Protein AF-A0A8T7H9W5-F1 (afdb_monomer)

pLDDT: mean 71.34, std 17.66, range [28.06, 95.0]

Radius of gyration: 30.59 Å; Cα contacts (8 Å, |Δi|>4): 170; chains: 1; bounding box: 84×62×78 Å

Mean predicted aligned error: 17.1 Å

Nearest PDB structures (foldseek):
  8ttq-assembly1_A  TM=5.886E-01  e=6.289E-01  Homo sapiens
  8eok-assembly1_G  TM=5.390E-01  e=3.303E+00  Homo sapiens
  7xyc-assembly1_A  TM=3.546E-01  e=5.297E-01  Klebsiella phage Kp7
  8ic1-assembly1_A  TM=2.393E-01  e=1.114E+00  Microbacterium arabinogalactanolyticum
  8hhv-assembly1_A  TM=2.460E-01  e=1.864E+00  Microbacterium arabinogalactanolyticum

Structure (mmCIF, N/CA/C/O backbone):
data_AF-A0A8T7H9W5-F1
#
_entry.id   AF-A0A8T7H9W5-F1
#
loop_
_atom_site.group_PDB
_atom_site.id
_atom_site.type_symbol
_atom_site.label_atom_id
_atom_site.label_alt_id
_atom_site.label_comp_id
_atom_site.label_asym_id
_atom_site.label_entity_id
_atom_site.label_seq_id
_atom_site.pdbx_PDB_ins_code
_atom_site.Cartn_x
_atom_site.Cartn_y
_atom_site.Cartn_z
_atom_site.occupancy
_atom_site.B_iso_or_equiv
_atom_site.auth_seq_id
_atom_site.auth_comp_id
_atom_site.auth_asym_id
_atom_site.auth_atom_id
_atom_site.pdbx_PDB_model_num
ATOM 1 N N . MET A 1 1 ? 50.422 -46.315 -59.291 1.00 39.94 1 MET A N 1
ATOM 2 C CA . MET A 1 1 ? 51.444 -45.526 -58.571 1.00 39.94 1 MET A CA 1
ATOM 3 C C . MET A 1 1 ? 50.713 -44.418 -57.815 1.00 39.94 1 MET A C 1
ATOM 5 O O . MET A 1 1 ? 50.409 -43.389 -58.399 1.00 39.94 1 MET A O 1
ATOM 9 N N . TYR A 1 2 ? 50.288 -44.673 -56.573 1.00 48.69 2 TYR A N 1
ATOM 10 C CA . TYR A 1 2 ? 49.605 -43.664 -55.753 1.00 48.69 2 TYR A CA 1
ATOM 11 C C . TYR A 1 2 ? 50.671 -42.741 -55.150 1.00 48.69 2 TYR A C 1
ATOM 13 O O . TYR A 1 2 ? 51.339 -43.114 -54.188 1.00 48.69 2 TYR A O 1
ATOM 21 N N . LEU A 1 3 ? 50.879 -41.568 -55.758 1.00 50.78 3 LEU A N 1
ATOM 22 C C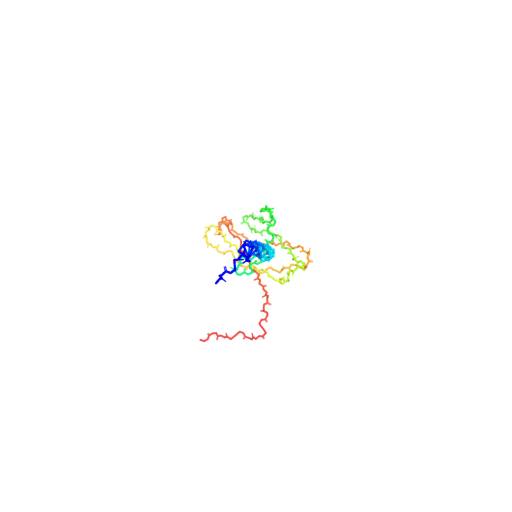A . LEU A 1 3 ? 51.705 -40.517 -55.164 1.00 50.78 3 LEU A CA 1
ATOM 23 C C . LEU A 1 3 ? 51.007 -39.991 -53.907 1.00 50.78 3 LEU A C 1
ATOM 25 O O . LEU A 1 3 ? 49.890 -39.476 -53.962 1.00 50.78 3 LEU A O 1
ATOM 29 N N . GLY A 1 4 ? 51.682 -40.161 -52.776 1.00 57.59 4 GLY A N 1
ATOM 30 C CA . GLY A 1 4 ? 51.210 -39.758 -51.467 1.00 57.59 4 GLY A CA 1
ATOM 31 C C . GLY A 1 4 ? 51.335 -38.263 -51.175 1.00 57.59 4 GLY A C 1
ATOM 32 O O . GLY A 1 4 ? 52.109 -37.521 -51.775 1.00 57.59 4 GLY A O 1
ATOM 33 N N . ASN A 1 5 ? 50.602 -37.907 -50.122 1.00 55.72 5 ASN A N 1
ATOM 34 C CA . ASN A 1 5 ? 50.911 -36.863 -49.154 1.00 55.72 5 ASN A CA 1
ATOM 35 C C . ASN A 1 5 ? 50.627 -35.399 -49.539 1.00 55.72 5 ASN A C 1
ATOM 37 O O . ASN A 1 5 ? 51.507 -34.543 -49.564 1.00 55.72 5 ASN A O 1
ATOM 41 N N . LYS A 1 6 ? 49.341 -35.068 -49.693 1.00 60.03 6 LYS A N 1
ATOM 42 C CA . LYS A 1 6 ? 48.821 -33.754 -49.290 1.00 60.03 6 LYS A CA 1
ATOM 43 C C . LYS A 1 6 ? 47.707 -33.986 -48.269 1.00 60.03 6 LYS A C 1
ATOM 45 O O . LYS A 1 6 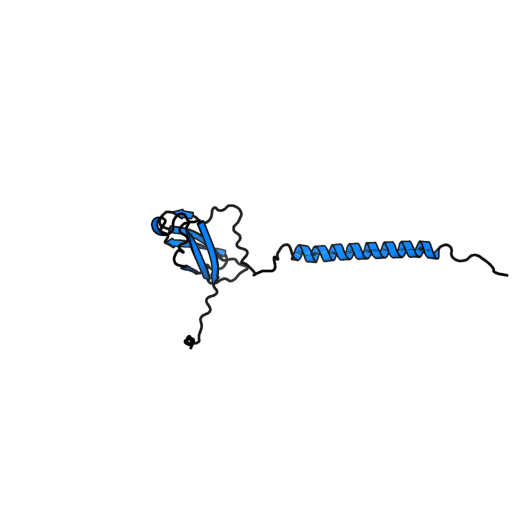? 46.841 -34.813 -48.529 1.00 60.03 6 LYS A O 1
ATOM 50 N N . ARG A 1 7 ? 47.683 -33.173 -47.201 1.00 60.25 7 ARG A N 1
ATOM 51 C CA . ARG A 1 7 ? 46.558 -32.957 -46.252 1.00 60.25 7 ARG A CA 1
ATOM 52 C C . ARG A 1 7 ? 46.590 -33.749 -44.931 1.00 60.25 7 ARG A C 1
ATOM 54 O O . ARG A 1 7 ? 45.638 -34.438 -44.598 1.00 60.25 7 ARG A O 1
ATOM 61 N N . GLY A 1 8 ? 47.621 -33.520 -44.115 1.00 56.22 8 GLY A N 1
ATOM 62 C CA . GLY A 1 8 ? 47.565 -33.763 -42.658 1.00 56.22 8 GLY A CA 1
ATOM 63 C C . GLY A 1 8 ? 47.035 -32.572 -41.836 1.00 56.22 8 GLY A C 1
ATOM 64 O O . GLY A 1 8 ? 46.764 -32.714 -40.652 1.00 56.22 8 GLY A O 1
ATOM 65 N N . LEU A 1 9 ? 46.869 -31.395 -42.454 1.00 59.22 9 LEU A N 1
ATOM 66 C CA . LEU A 1 9 ? 46.480 -30.152 -41.764 1.00 59.22 9 LEU A CA 1
ATOM 67 C C . LEU A 1 9 ? 44.967 -29.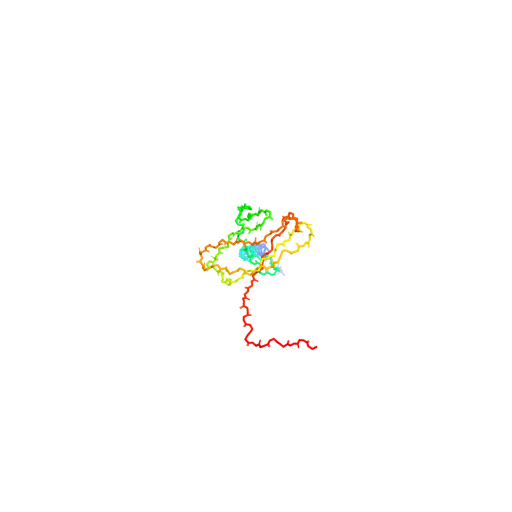869 -41.795 1.00 59.22 9 LEU A C 1
ATOM 69 O O . LEU A 1 9 ? 44.468 -29.106 -40.976 1.00 59.22 9 LEU A O 1
ATOM 73 N N . SER A 1 10 ? 44.223 -30.486 -42.720 1.00 68.31 10 SER A N 1
ATOM 74 C CA . SER A 1 10 ? 42.791 -30.206 -42.910 1.00 68.31 10 SER A CA 1
ATOM 75 C C . SER A 1 10 ? 41.922 -30.556 -41.693 1.00 68.31 10 SER A C 1
ATOM 77 O O . SER A 1 10 ? 41.022 -29.774 -41.395 1.00 68.31 10 SER A O 1
ATOM 79 N N . PRO A 1 11 ? 42.162 -31.669 -40.967 1.00 75.56 11 PRO A N 1
ATOM 80 C CA . PRO A 1 11 ? 41.345 -31.997 -39.798 1.00 75.56 11 PRO A CA 1
ATOM 81 C C . PRO A 1 11 ? 41.628 -31.080 -38.603 1.00 75.56 11 PRO A C 1
ATOM 83 O O . PRO A 1 11 ? 40.703 -30.667 -37.915 1.00 75.56 11 PRO A O 1
ATOM 86 N N . LEU A 1 12 ? 42.896 -30.722 -38.381 1.00 78.81 12 LEU A N 1
ATOM 87 C CA . LEU A 1 12 ? 43.320 -29.930 -37.222 1.00 78.81 12 LEU A CA 1
ATOM 88 C C . LEU A 1 12 ? 42.904 -28.458 -37.354 1.00 78.81 12 LEU A C 1
ATOM 90 O O . LEU A 1 12 ? 42.492 -27.832 -36.386 1.00 78.81 12 LEU A O 1
ATOM 94 N N . VAL A 1 13 ? 42.942 -27.909 -38.568 1.00 83.00 13 VAL A N 1
ATOM 95 C CA . VAL A 1 13 ? 42.441 -26.551 -38.821 1.00 83.00 13 VAL A CA 1
ATOM 96 C C . VAL A 1 13 ? 40.914 -26.500 -38.701 1.00 83.00 13 VAL A C 1
ATOM 98 O O . VAL A 1 13 ? 40.377 -25.545 -38.143 1.00 83.00 13 VAL A O 1
ATOM 101 N N . ALA A 1 14 ? 40.205 -27.540 -39.153 1.00 85.94 14 ALA A N 1
ATOM 102 C CA . ALA A 1 14 ? 38.748 -27.605 -39.045 1.00 85.94 14 ALA A CA 1
ATOM 103 C C . ALA A 1 14 ? 38.266 -27.617 -37.585 1.00 85.94 14 ALA A C 1
ATOM 105 O O . ALA A 1 14 ? 37.290 -26.943 -37.260 1.00 85.94 14 ALA A O 1
ATOM 106 N N . THR A 1 15 ? 38.960 -28.326 -36.690 1.00 90.12 15 THR A N 1
ATOM 107 C CA . THR A 1 15 ? 38.588 -28.358 -35.269 1.00 90.12 15 THR A CA 1
ATOM 108 C C . THR A 1 15 ? 38.819 -27.016 -34.585 1.00 90.12 15 THR A C 1
ATOM 110 O O . THR A 1 15 ? 37.956 -26.571 -33.835 1.00 90.12 15 THR A O 1
ATOM 113 N N . VAL A 1 16 ? 39.920 -26.319 -34.881 1.00 91.00 16 VAL A N 1
ATOM 114 C CA . VAL A 1 16 ? 40.183 -24.984 -34.315 1.00 91.00 16 VAL A CA 1
ATOM 115 C C . VAL A 1 16 ? 39.147 -23.962 -34.792 1.00 91.00 16 VAL A C 1
ATOM 117 O O . VAL A 1 16 ? 38.671 -23.159 -33.991 1.00 91.00 16 VAL A O 1
ATOM 120 N N . ILE A 1 17 ? 38.734 -24.026 -36.062 1.00 92.56 17 ILE A N 1
ATOM 121 C CA . ILE A 1 17 ? 37.674 -23.163 -36.603 1.00 92.56 17 ILE A CA 1
ATOM 122 C C . ILE A 1 17 ? 36.329 -23.451 -35.923 1.00 92.56 17 ILE A C 1
ATOM 124 O O . ILE A 1 17 ? 35.633 -22.515 -35.535 1.00 9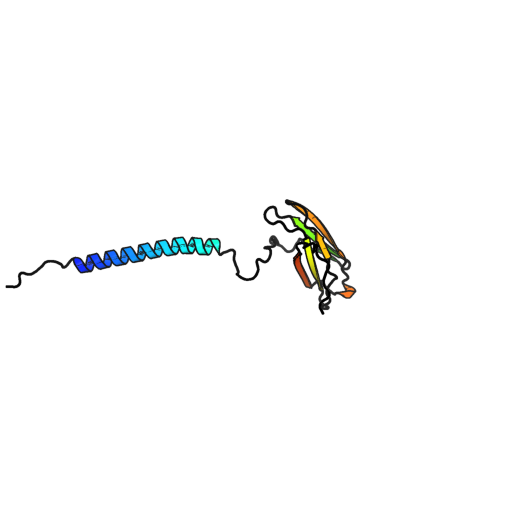2.56 17 ILE A O 1
ATOM 128 N N . LEU A 1 18 ? 35.975 -24.726 -35.728 1.00 92.88 18 LEU A N 1
ATOM 129 C CA . LEU A 1 18 ? 34.733 -25.103 -35.045 1.00 92.88 18 LEU A CA 1
ATOM 130 C C . LEU A 1 18 ? 34.713 -24.651 -33.582 1.00 92.88 18 LEU A C 1
ATOM 132 O O . LEU A 1 18 ? 33.698 -24.138 -33.117 1.00 92.88 18 LEU A O 1
ATOM 136 N N . ILE A 1 19 ? 35.834 -24.787 -32.871 1.00 93.69 19 ILE A N 1
ATOM 137 C CA . ILE A 1 19 ? 35.959 -24.319 -31.485 1.00 93.69 19 ILE A CA 1
ATOM 138 C C . ILE A 1 19 ? 35.853 -22.791 -31.430 1.00 93.69 19 ILE A C 1
ATOM 140 O O . ILE A 1 19 ? 35.094 -22.260 -30.621 1.00 93.69 19 ILE A O 1
ATOM 144 N N . GLY A 1 20 ? 36.551 -22.075 -32.318 1.00 94.19 20 GLY A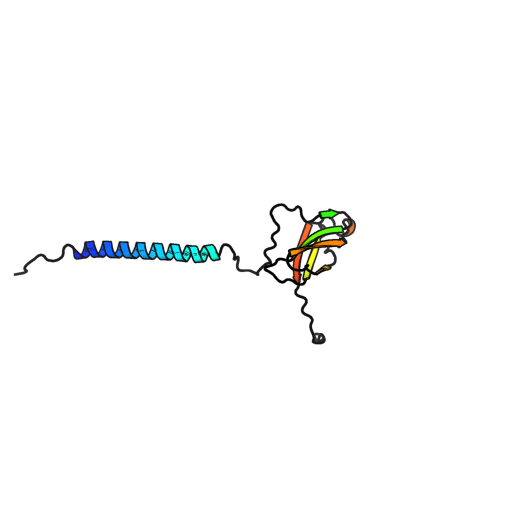 N 1
ATOM 145 C CA . GLY A 1 20 ? 36.473 -20.615 -32.394 1.00 94.19 20 GLY A CA 1
ATOM 146 C C . GLY A 1 20 ? 35.052 -20.121 -32.678 1.00 94.19 20 GLY A C 1
ATOM 147 O O . GLY A 1 20 ? 34.582 -19.178 -32.041 1.00 94.19 20 GLY A O 1
ATOM 148 N N . PHE A 1 21 ? 34.330 -20.801 -33.572 1.00 93.69 21 PHE A N 1
ATOM 149 C CA . PHE A 1 21 ? 32.936 -20.487 -33.881 1.00 93.69 21 PHE A CA 1
ATOM 150 C C . PHE A 1 21 ? 32.007 -20.728 -32.682 1.00 93.69 21 PHE A C 1
ATOM 152 O O . PHE A 1 21 ? 31.195 -19.865 -32.351 1.00 93.69 21 PHE A O 1
ATOM 159 N N . ALA A 1 22 ? 32.173 -21.850 -31.976 1.00 95.00 22 ALA A N 1
ATOM 160 C CA . ALA A 1 22 ? 31.387 -22.172 -30.786 1.00 95.00 22 ALA A CA 1
ATOM 161 C C . ALA A 1 22 ? 31.587 -21.154 -29.648 1.00 95.00 22 ALA A C 1
ATOM 163 O O . ALA A 1 22 ? 30.613 -20.710 -29.041 1.00 95.00 22 ALA A O 1
ATOM 164 N N . VAL A 1 23 ? 32.831 -20.730 -29.394 1.00 94.88 23 VAL A N 1
ATOM 165 C CA . VAL A 1 23 ? 33.142 -19.709 -28.375 1.00 94.88 23 VAL A CA 1
ATOM 166 C C . VAL A 1 23 ? 32.551 -18.347 -28.757 1.00 94.88 23 VAL A C 1
ATOM 168 O O . VAL A 1 23 ? 31.999 -17.654 -27.903 1.00 94.88 23 VAL A O 1
ATOM 171 N N . SER A 1 24 ? 32.602 -17.989 -30.043 1.00 93.81 24 SER A N 1
ATOM 172 C CA . SER A 1 24 ? 32.022 -16.741 -30.560 1.00 93.81 24 SER A CA 1
ATOM 173 C C . SER A 1 24 ? 30.505 -16.692 -30.355 1.00 93.81 24 SER A C 1
ATOM 175 O O . SER A 1 24 ? 29.980 -15.696 -29.862 1.00 93.81 24 SER A O 1
ATOM 177 N N . ILE A 1 25 ? 29.801 -17.787 -30.667 1.00 93.81 25 ILE A N 1
ATOM 178 C CA . ILE A 1 25 ? 28.357 -17.910 -30.417 1.00 93.81 25 ILE A CA 1
ATOM 179 C C . ILE A 1 25 ? 28.054 -17.831 -28.917 1.00 93.81 25 ILE A C 1
ATOM 181 O O . ILE A 1 25 ? 27.141 -17.111 -28.522 1.00 93.81 25 ILE A O 1
ATOM 185 N N . GLY A 1 26 ? 28.833 -18.520 -28.078 1.00 91.75 26 GLY A N 1
ATOM 186 C CA . GLY A 1 26 ? 28.667 -18.480 -26.623 1.00 91.75 26 GLY A CA 1
ATOM 187 C C . GLY A 1 26 ? 28.748 -17.061 -26.056 1.00 91.75 26 GLY A C 1
ATOM 188 O O . GLY A 1 26 ? 27.900 -16.671 -25.257 1.00 91.75 26 GLY A O 1
ATOM 189 N N . ALA A 1 27 ? 29.707 -16.257 -26.524 1.00 88.75 27 ALA A N 1
ATOM 190 C CA . ALA A 1 27 ? 29.850 -14.864 -26.106 1.00 88.75 27 ALA A CA 1
ATOM 191 C C . ALA A 1 27 ? 28.662 -13.986 -26.541 1.00 88.75 27 ALA A C 1
ATOM 193 O O . ALA A 1 27 ? 28.188 -13.168 -25.754 1.00 88.75 27 ALA A O 1
ATOM 194 N N . VAL A 1 28 ? 28.140 -14.173 -27.761 1.00 88.31 28 VAL A N 1
ATOM 195 C CA . VAL A 1 28 ? 26.955 -13.434 -28.237 1.00 88.31 28 VAL A CA 1
ATOM 196 C C . VAL A 1 28 ? 25.710 -13.816 -27.434 1.00 88.31 28 VAL A C 1
ATOM 198 O O . VAL A 1 28 ? 24.974 -12.928 -27.014 1.00 88.31 28 VAL A O 1
ATOM 201 N N . ILE A 1 29 ? 25.505 -15.108 -27.149 1.00 87.69 29 ILE A N 1
ATOM 202 C CA . ILE A 1 29 ? 24.389 -15.586 -26.317 1.00 87.69 29 ILE A CA 1
ATOM 203 C C . ILE A 1 29 ? 24.493 -15.036 -24.895 1.00 87.69 29 ILE A C 1
ATOM 205 O O . ILE A 1 29 ? 23.479 -14.649 -24.334 1.00 87.69 29 ILE A O 1
ATOM 209 N N . MET A 1 30 ? 25.688 -14.959 -24.307 1.00 84.12 30 MET A N 1
ATOM 210 C CA . MET A 1 30 ? 25.857 -14.351 -22.983 1.00 84.12 30 MET A CA 1
ATOM 211 C C . MET A 1 30 ? 25.583 -12.842 -23.005 1.00 84.12 30 MET A C 1
ATOM 213 O O . MET A 1 30 ? 24.993 -12.325 -22.063 1.00 84.12 30 MET A O 1
ATOM 217 N N . ASN A 1 31 ? 25.953 -12.138 -24.078 1.00 80.00 31 ASN A N 1
ATOM 218 C CA . ASN A 1 31 ? 25.695 -10.704 -24.216 1.00 80.00 31 ASN A CA 1
ATOM 219 C C . ASN A 1 31 ? 24.204 -10.387 -24.447 1.00 80.00 31 ASN A C 1
ATOM 221 O O . ASN A 1 31 ? 23.675 -9.453 -23.847 1.00 80.00 31 ASN A O 1
ATOM 225 N N . TRP A 1 32 ? 23.515 -11.178 -25.276 1.00 80.19 32 TRP A N 1
ATOM 226 C CA . TRP A 1 32 ? 22.065 -11.067 -25.497 1.00 80.19 32 TRP A CA 1
ATOM 227 C C . TRP A 1 32 ? 21.248 -11.614 -24.331 1.00 80.19 32 TRP A C 1
ATOM 229 O O . TRP A 1 32 ? 20.230 -11.041 -23.971 1.00 80.19 32 TRP A O 1
ATOM 239 N N . GLY A 1 33 ? 21.708 -12.693 -23.704 1.00 70.69 33 GLY A N 1
ATOM 240 C CA . GLY A 1 33 ? 21.107 -13.246 -22.497 1.00 70.69 33 GLY A CA 1
ATOM 241 C C . GLY A 1 33 ? 21.178 -12.241 -21.359 1.00 70.69 33 GLY A C 1
ATOM 242 O O . GLY A 1 33 ? 20.180 -12.007 -20.698 1.00 70.69 33 GLY A O 1
ATOM 243 N N . LYS A 1 34 ? 22.316 -11.567 -21.176 1.00 64.50 34 LYS A N 1
ATOM 244 C CA . LYS A 1 34 ? 22.440 -10.514 -20.170 1.00 64.50 34 LYS A CA 1
ATOM 245 C C . LYS A 1 34 ? 21.469 -9.354 -20.417 1.00 64.50 34 LYS A C 1
ATOM 247 O O . LYS A 1 34 ? 20.851 -8.920 -19.465 1.00 64.50 34 LYS A O 1
ATOM 252 N N . SER A 1 35 ? 21.268 -8.913 -21.659 1.00 61.75 35 SER A N 1
ATOM 253 C CA . SER A 1 35 ? 20.274 -7.866 -21.965 1.00 61.75 35 SER A CA 1
ATOM 254 C C . SER A 1 35 ? 18.834 -8.362 -21.796 1.00 61.75 35 SER A C 1
ATOM 256 O O . SER A 1 35 ? 18.019 -7.652 -21.229 1.00 61.75 35 SER A O 1
ATOM 258 N N . ALA A 1 36 ? 18.538 -9.609 -22.174 1.00 59.81 36 ALA A N 1
ATOM 259 C CA . ALA A 1 36 ? 17.235 -10.213 -21.910 1.00 59.81 36 ALA A CA 1
ATOM 260 C C . ALA A 1 36 ? 16.956 -10.335 -20.402 1.00 59.81 36 ALA A C 1
ATOM 262 O O . ALA A 1 36 ? 15.859 -10.039 -19.962 1.00 59.81 36 ALA A O 1
ATOM 263 N N . PHE A 1 37 ? 17.931 -10.731 -19.581 1.00 56.84 37 PHE A N 1
ATOM 264 C CA . PHE A 1 37 ? 17.718 -10.919 -18.143 1.00 56.84 37 PHE A CA 1
ATOM 265 C C . PHE A 1 37 ? 17.910 -9.646 -17.305 1.00 56.84 37 PHE A C 1
ATOM 267 O O . PHE A 1 37 ? 17.280 -9.543 -16.261 1.00 56.84 37 PHE A O 1
ATOM 274 N N . GLU A 1 38 ? 18.702 -8.662 -17.741 1.00 55.78 38 GLU A N 1
ATOM 275 C CA . GLU A 1 38 ? 18.775 -7.339 -17.093 1.00 55.78 38 GLU A CA 1
ATOM 276 C C . GLU A 1 38 ? 17.516 -6.503 -17.374 1.00 55.78 38 GLU A C 1
ATOM 278 O O . GLU A 1 38 ? 17.097 -5.749 -16.498 1.00 55.78 38 GLU A O 1
ATOM 283 N N . ASP A 1 39 ? 16.848 -6.713 -18.516 1.00 52.72 39 ASP A N 1
ATOM 284 C CA . ASP A 1 39 ? 15.504 -6.172 -18.767 1.00 52.72 39 ASP A CA 1
ATOM 285 C C . ASP A 1 39 ? 14.399 -6.989 -18.048 1.00 52.72 39 ASP A C 1
ATOM 287 O O . ASP A 1 39 ? 13.304 -6.477 -17.815 1.00 52.72 39 ASP A O 1
ATOM 291 N N . HIS A 1 40 ? 14.688 -8.226 -17.608 1.00 47.06 40 HIS A N 1
ATOM 292 C CA . HIS A 1 40 ? 13.748 -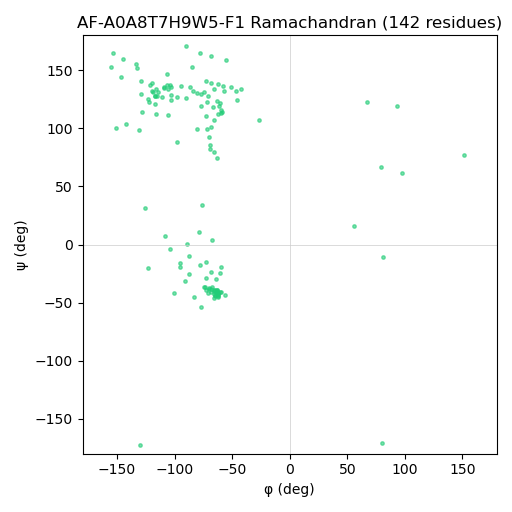9.113 -16.897 1.00 47.06 40 HIS A CA 1
ATOM 293 C C . HIS A 1 40 ? 14.027 -9.324 -15.392 1.00 47.06 40 HIS A C 1
ATOM 295 O O . HIS A 1 40 ? 13.271 -10.040 -14.736 1.00 47.06 40 HIS A O 1
ATOM 301 N N . GLU A 1 41 ? 14.975 -8.611 -14.765 1.00 43.12 41 GLU A N 1
ATOM 302 C CA . GLU A 1 41 ? 14.959 -8.424 -13.294 1.00 43.12 41 GLU A CA 1
ATOM 303 C C . GLU A 1 41 ? 13.773 -7.547 -12.831 1.00 43.12 41 GLU A C 1
ATOM 305 O O . GLU A 1 41 ? 13.592 -7.265 -11.643 1.00 43.12 41 GLU A O 1
ATOM 310 N N . GLN A 1 42 ? 12.902 -7.150 -13.761 1.00 48.34 42 GLN A N 1
ATOM 311 C CA . GLN A 1 42 ? 11.660 -6.454 -13.483 1.00 48.34 42 GLN A CA 1
ATOM 312 C C . GLN A 1 42 ? 10.401 -7.102 -14.062 1.00 48.34 42 GLN A C 1
ATOM 314 O O . GLN A 1 42 ? 9.447 -6.371 -14.269 1.00 48.34 42 GLN A O 1
ATOM 319 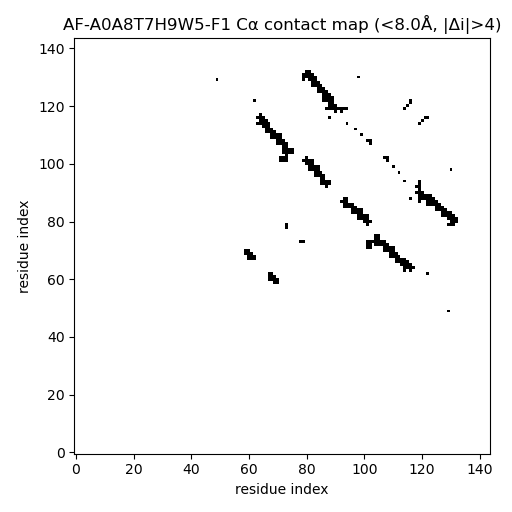N N . GLU A 1 43 ? 10.284 -8.422 -14.208 1.00 39.75 43 GLU A N 1
ATOM 320 C CA . GLU A 1 43 ? 8.954 -8.969 -14.529 1.00 39.75 43 GLU A CA 1
ATOM 321 C C . GLU A 1 43 ? 8.727 -10.386 -14.003 1.00 39.75 43 GLU A C 1
ATOM 323 O O . GLU A 1 43 ? 9.134 -11.384 -14.587 1.00 39.75 43 GLU A O 1
ATOM 328 N N . ALA A 1 44 ? 8.020 -10.467 -12.873 1.00 37.12 44 ALA A N 1
ATOM 329 C CA . ALA A 1 44 ? 7.105 -11.574 -12.675 1.00 37.12 44 ALA A CA 1
ATOM 330 C C . ALA A 1 44 ? 5.907 -11.311 -13.599 1.00 37.12 44 ALA A C 1
ATOM 332 O O . ALA A 1 44 ? 5.145 -10.374 -13.367 1.00 37.12 44 ALA A O 1
ATOM 333 N N . GLU A 1 45 ? 5.759 -12.116 -14.650 1.00 39.84 45 GLU A N 1
ATOM 334 C CA . GLU A 1 45 ? 4.506 -12.223 -15.394 1.00 39.84 45 GLU A CA 1
ATOM 335 C C . GLU A 1 45 ? 3.397 -12.664 -14.431 1.00 39.84 45 GLU A C 1
ATOM 337 O O . GLU A 1 45 ? 3.415 -13.771 -13.887 1.00 39.84 45 GLU A O 1
ATOM 342 N N . GLY A 1 46 ? 2.435 -11.775 -14.207 1.00 35.41 46 GLY A N 1
ATOM 343 C CA . GLY A 1 46 ? 1.280 -12.028 -13.357 1.00 35.41 46 GLY A CA 1
ATOM 344 C C . GLY A 1 46 ? 0.778 -10.739 -12.738 1.00 35.41 46 GLY A C 1
ATOM 345 O O . GLY A 1 46 ? 1.021 -10.499 -11.562 1.00 35.41 46 GLY A O 1
ATOM 346 N N . GLU A 1 47 ? 0.068 -9.949 -13.550 1.00 34.50 47 GLU A N 1
ATOM 347 C CA . GLU A 1 47 ? -0.444 -8.616 -13.221 1.00 34.50 47 GLU A CA 1
ATOM 348 C C . GLU A 1 47 ? 0.700 -7.607 -13.033 1.00 34.50 47 GLU A C 1
ATOM 350 O O . GLU A 1 47 ? 1.576 -7.790 -12.193 1.00 34.50 47 GLU A O 1
ATOM 355 N N . GLU A 1 48 ? 0.703 -6.508 -13.797 1.00 35.03 48 GLU A N 1
ATOM 356 C CA . GLU A 1 48 ? 1.460 -5.306 -13.429 1.00 35.03 48 GLU A CA 1
ATOM 357 C C . GLU A 1 48 ? 0.871 -4.774 -12.112 1.00 35.03 48 GLU A C 1
ATOM 359 O O . GLU A 1 48 ? 0.105 -3.809 -12.054 1.00 35.03 48 GLU A O 1
ATOM 364 N N . LEU A 1 49 ? 1.186 -5.463 -11.017 1.00 32.78 49 LEU A N 1
ATOM 365 C CA . LEU A 1 49 ? 1.007 -4.983 -9.675 1.00 32.78 49 LEU A CA 1
ATOM 366 C C . LEU A 1 49 ? 1.847 -3.726 -9.629 1.00 32.78 49 LEU A C 1
ATOM 368 O O . LEU A 1 49 ? 3.072 -3.791 -9.744 1.00 32.78 49 LEU A O 1
ATOM 372 N N . LEU A 1 50 ? 1.168 -2.587 -9.496 1.00 37.16 50 LEU A N 1
ATOM 373 C CA . LEU A 1 50 ? 1.750 -1.344 -9.023 1.00 37.16 50 LEU A CA 1
ATOM 374 C C . LEU A 1 50 ? 2.945 -1.677 -8.125 1.00 37.16 50 LEU A C 1
ATOM 376 O O . LEU A 1 50 ? 2.756 -2.183 -7.014 1.00 37.16 50 LEU A O 1
ATOM 380 N N . LYS A 1 51 ? 4.171 -1.443 -8.604 1.00 34.97 51 LYS A N 1
ATOM 381 C CA . LYS A 1 51 ? 5.352 -1.516 -7.748 1.00 34.97 51 LYS A CA 1
ATOM 382 C C . LYS A 1 51 ? 5.251 -0.336 -6.800 1.00 34.97 51 LYS A C 1
ATOM 384 O O . LYS A 1 51 ? 5.744 0.760 -7.054 1.00 34.97 51 LYS A O 1
ATOM 389 N N . TRP A 1 52 ? 4.530 -0.552 -5.708 1.00 46.34 52 TRP A N 1
ATOM 390 C CA . TRP A 1 52 ? 4.562 0.331 -4.569 1.00 46.34 52 TRP A CA 1
ATOM 391 C C . TRP A 1 52 ? 5.994 0.302 -4.060 1.00 46.34 52 TRP A C 1
ATOM 393 O O . TRP A 1 52 ? 6.462 -0.711 -3.541 1.00 46.34 52 TRP A O 1
ATOM 403 N N . TYR A 1 53 ? 6.690 1.428 -4.188 1.00 39.16 53 TYR A N 1
ATOM 404 C CA . TYR A 1 53 ? 7.830 1.708 -3.334 1.00 39.16 53 TYR A CA 1
ATOM 405 C C . TYR A 1 53 ? 7.301 1.868 -1.904 1.00 39.16 53 TYR A C 1
ATOM 407 O O . TYR A 1 53 ? 7.135 2.975 -1.396 1.00 39.16 53 TYR A O 1
ATOM 415 N N . LEU A 1 54 ? 7.037 0.745 -1.238 1.00 44.84 54 LEU A N 1
ATOM 416 C CA . LEU A 1 54 ? 7.225 0.648 0.200 1.00 44.84 54 LEU A CA 1
ATOM 417 C C . LEU A 1 54 ? 8.740 0.686 0.380 1.00 44.84 54 LEU A C 1
ATOM 419 O O . LEU A 1 54 ? 9.405 -0.348 0.401 1.00 44.84 54 LEU A O 1
ATOM 423 N N . GLY A 1 55 ? 9.297 1.904 0.367 1.00 31.64 55 GLY A N 1
ATOM 424 C CA . GLY A 1 55 ? 10.693 2.124 0.718 1.00 31.64 55 GLY A CA 1
ATOM 425 C C . GLY A 1 55 ? 10.975 1.352 1.999 1.00 31.64 55 GLY A C 1
ATOM 426 O O . GLY A 1 55 ? 10.149 1.373 2.910 1.00 31.64 55 GLY A O 1
ATOM 427 N N . GLY A 1 56 ? 12.074 0.596 2.003 1.00 28.06 56 GLY A N 1
ATOM 428 C CA . GLY A 1 56 ? 12.436 -0.273 3.113 1.00 28.06 56 GLY A CA 1
ATOM 429 C C . GLY A 1 56 ? 12.202 0.416 4.456 1.00 28.06 56 GLY A C 1
ATOM 430 O O . GLY A 1 56 ? 12.597 1.567 4.636 1.00 28.06 56 GLY A O 1
ATOM 431 N N . ASN A 1 57 ? 11.574 -0.338 5.359 1.00 32.97 57 ASN A N 1
ATOM 432 C CA . ASN A 1 57 ? 11.070 0.044 6.677 1.00 32.97 57 ASN A CA 1
ATOM 433 C C . ASN A 1 57 ? 9.587 0.485 6.689 1.00 32.97 57 ASN A C 1
ATOM 435 O O . ASN A 1 57 ? 9.162 1.440 6.045 1.00 32.97 57 ASN A O 1
ATOM 439 N N . ILE A 1 58 ? 8.782 -0.259 7.448 1.00 45.50 58 ILE A N 1
ATOM 440 C CA . ILE A 1 58 ? 7.307 -0.279 7.495 1.00 45.50 58 ILE A CA 1
ATOM 441 C C . ILE A 1 58 ? 6.770 0.949 8.273 1.00 45.50 58 ILE A C 1
ATOM 443 O O . ILE A 1 58 ? 5.775 0.886 8.984 1.00 45.50 58 ILE A O 1
ATOM 447 N N . GLU A 1 59 ? 7.447 2.093 8.178 1.00 47.34 59 GLU A N 1
ATOM 448 C CA . GLU A 1 59 ? 7.251 3.248 9.066 1.00 47.34 59 GLU A CA 1
ATOM 449 C C . GLU A 1 59 ? 6.172 4.235 8.589 1.00 47.34 59 GLU A C 1
ATOM 451 O O . GLU A 1 59 ? 5.924 5.242 9.247 1.00 47.34 59 GLU A O 1
ATOM 456 N N . SER A 1 60 ? 5.502 3.985 7.458 1.00 60.62 60 SER A N 1
ATOM 457 C CA . SER A 1 60 ? 4.594 4.977 6.847 1.00 60.62 60 SER A CA 1
ATOM 458 C C . SER A 1 60 ? 3.093 4.726 7.037 1.00 60.62 60 SER A C 1
ATOM 460 O O . SER A 1 60 ? 2.294 5.580 6.640 1.00 60.62 60 SER A O 1
ATOM 462 N N . VAL A 1 61 ? 2.698 3.612 7.668 1.00 72.38 61 VAL A N 1
ATOM 463 C CA . VAL A 1 61 ? 1.300 3.332 8.042 1.00 72.38 61 VAL A CA 1
ATOM 464 C C . VAL A 1 61 ? 1.198 3.264 9.564 1.00 72.38 61 VAL A C 1
ATOM 466 O O . VAL A 1 61 ? 1.715 2.346 10.193 1.00 72.38 61 VAL A O 1
ATOM 469 N N . CYS A 1 62 ? 0.509 4.231 10.163 1.00 79.69 62 CYS A N 1
ATOM 470 C CA . CYS A 1 62 ? 0.236 4.275 11.597 1.00 79.69 62 CYS A CA 1
ATOM 471 C C . CYS A 1 62 ? -1.246 4.001 11.834 1.00 79.69 62 CYS A C 1
ATOM 473 O O . CYS A 1 62 ? -2.086 4.593 11.165 1.00 79.69 62 CYS A O 1
ATOM 475 N N . TYR A 1 63 ? -1.595 3.168 12.807 1.00 85.75 63 TYR A N 1
ATOM 476 C CA . TYR A 1 63 ? -2.989 2.980 13.202 1.00 85.75 63 TYR A CA 1
ATOM 477 C C . TYR A 1 63 ? -3.132 3.041 14.721 1.00 85.75 63 TYR A C 1
ATOM 479 O O . TYR A 1 63 ? -2.191 2.748 15.455 1.00 85.75 63 TYR A O 1
ATOM 487 N N . ASP A 1 64 ? -4.307 3.461 15.170 1.00 85.56 64 ASP A N 1
ATOM 488 C CA . ASP A 1 64 ? -4.735 3.439 16.564 1.00 85.56 64 ASP A CA 1
ATOM 489 C C . ASP A 1 64 ? -6.124 2.794 16.663 1.00 85.56 64 ASP A C 1
ATOM 491 O O . ASP A 1 64 ? -6.652 2.276 15.677 1.00 85.56 64 ASP A O 1
ATOM 495 N N . ASP A 1 65 ? -6.733 2.829 17.846 1.00 86.88 65 ASP A N 1
ATOM 496 C CA . ASP A 1 65 ? -8.040 2.219 18.107 1.00 86.88 65 ASP A CA 1
ATOM 497 C C . ASP A 1 65 ? -9.179 2.778 17.233 1.00 86.88 65 ASP A C 1
ATOM 499 O O . ASP A 1 65 ? -10.221 2.131 17.089 1.00 86.88 65 ASP A O 1
ATOM 503 N N . THR A 1 66 ? -8.982 3.968 16.656 1.00 86.56 66 THR A N 1
ATOM 504 C CA . THR A 1 66 ? -10.001 4.799 15.999 1.00 86.56 66 THR A CA 1
ATOM 505 C C . THR A 1 66 ? -9.704 5.151 14.542 1.00 86.56 66 THR A C 1
ATOM 507 O O . THR A 1 66 ? -10.613 5.540 13.803 1.00 86.56 66 THR A O 1
ATOM 510 N N . LYS A 1 67 ? -8.446 5.072 14.099 1.00 86.31 67 LYS A N 1
ATOM 511 C CA . LYS A 1 67 ? -8.058 5.491 12.747 1.00 86.31 67 LYS A CA 1
ATOM 512 C C . LYS A 1 67 ? -6.798 4.808 12.239 1.00 86.31 67 LYS A C 1
ATOM 514 O O . LYS A 1 67 ? -5.891 4.480 12.994 1.00 86.31 67 LYS A O 1
ATOM 519 N N . ILE A 1 68 ? -6.723 4.691 10.919 1.00 86.44 68 ILE A N 1
ATOM 520 C CA . ILE A 1 68 ? -5.527 4.321 10.161 1.00 86.44 68 ILE A CA 1
ATOM 521 C C . ILE A 1 68 ? -5.049 5.573 9.420 1.00 86.44 68 ILE A C 1
ATOM 523 O O . ILE A 1 68 ? -5.847 6.299 8.834 1.00 86.44 68 ILE A O 1
ATOM 527 N N . GLN A 1 69 ? -3.752 5.845 9.458 1.00 85.12 69 GLN A N 1
ATOM 528 C CA . GLN A 1 69 ? -3.111 7.026 8.896 1.00 85.12 69 GLN A CA 1
ATOM 529 C C . GLN A 1 69 ? -1.940 6.603 8.019 1.00 85.12 69 GLN A C 1
ATOM 531 O O . GLN A 1 69 ? -1.074 5.850 8.456 1.00 85.12 69 GLN A O 1
ATOM 536 N N . PHE A 1 70 ? -1.885 7.123 6.802 1.00 83.62 70 PHE A N 1
ATOM 537 C CA . PHE A 1 70 ? -0.761 6.899 5.897 1.00 83.62 70 PHE A CA 1
ATOM 538 C C . PHE A 1 70 ? -0.628 8.051 4.911 1.00 83.62 70 PHE A C 1
ATOM 540 O O . PHE A 1 70 ? -1.536 8.870 4.752 1.00 83.62 70 PHE A O 1
ATOM 547 N N . ASN A 1 71 ? 0.522 8.123 4.252 1.00 81.81 71 ASN A N 1
ATOM 548 C CA . ASN A 1 71 ? 0.797 9.132 3.240 1.00 81.81 71 ASN A CA 1
ATOM 549 C C . ASN A 1 71 ? 0.748 8.503 1.849 1.00 81.81 71 ASN A C 1
ATOM 551 O O . ASN A 1 71 ? 1.348 7.458 1.613 1.00 81.81 71 ASN A O 1
ATOM 555 N N . VAL A 1 72 ? 0.073 9.171 0.919 1.00 81.44 72 VAL A N 1
ATOM 556 C CA . VAL A 1 72 ? 0.034 8.791 -0.496 1.00 81.44 72 VAL A CA 1
ATOM 557 C C . VAL A 1 72 ? 0.789 9.846 -1.284 1.00 81.44 72 VAL A C 1
ATOM 559 O O . VAL A 1 72 ? 0.502 11.037 -1.165 1.00 81.44 72 VAL A O 1
ATOM 562 N N . LYS A 1 73 ? 1.759 9.417 -2.091 1.00 79.38 73 LYS A N 1
ATOM 563 C CA . LYS A 1 73 ? 2.547 10.295 -2.959 1.00 79.38 73 LYS A CA 1
ATOM 564 C C . LYS A 1 73 ? 2.258 9.977 -4.419 1.00 79.38 73 LYS A C 1
ATOM 566 O O . LYS A 1 73 ? 2.331 8.818 -4.817 1.00 79.38 73 LYS A O 1
ATOM 571 N N . GLY A 1 74 ? 1.982 11.006 -5.214 1.00 72.19 74 GLY A N 1
ATOM 572 C CA . GLY A 1 74 ? 1.846 10.864 -6.661 1.00 72.19 74 GLY A CA 1
ATOM 573 C C . GLY A 1 74 ? 3.209 10.622 -7.310 1.00 72.19 74 GLY A C 1
ATOM 574 O O . GLY A 1 74 ? 4.123 11.440 -7.151 1.00 72.19 74 GLY A O 1
ATOM 575 N N . SER A 1 75 ? 3.356 9.517 -8.043 1.00 73.25 75 SER A N 1
ATOM 576 C CA . SER A 1 75 ? 4.560 9.249 -8.837 1.00 73.25 75 SER A CA 1
ATOM 577 C C . SER A 1 75 ? 4.604 10.166 -10.069 1.00 73.25 75 SER A C 1
ATOM 579 O O . SER A 1 75 ? 3.566 10.409 -10.685 1.00 73.25 75 SER A O 1
ATOM 581 N N . PRO A 1 76 ? 5.777 10.695 -10.464 1.00 69.44 76 PRO A N 1
ATOM 582 C CA . PRO A 1 76 ? 5.907 11.426 -11.721 1.00 69.44 76 PRO A CA 1
ATOM 583 C C . PRO A 1 76 ? 5.753 10.529 -12.962 1.00 69.44 76 PRO A C 1
ATOM 585 O O . PRO A 1 76 ? 5.372 11.031 -14.024 1.00 69.44 76 PRO A O 1
ATOM 588 N N . GLU A 1 77 ? 6.008 9.229 -12.822 1.00 72.81 77 GLU A N 1
ATOM 589 C CA . GLU A 1 77 ? 6.058 8.252 -13.918 1.00 72.81 77 GLU A CA 1
ATOM 590 C C . GLU A 1 77 ? 4.700 7.593 -14.184 1.00 72.81 77 GLU A C 1
ATOM 592 O O . GLU A 1 77 ? 4.369 7.312 -15.332 1.00 72.81 77 GLU A O 1
ATOM 597 N N . ILE A 1 78 ? 3.874 7.421 -13.147 1.00 70.50 78 ILE A N 1
ATOM 598 C CA . ILE A 1 78 ? 2.604 6.686 -13.228 1.00 70.50 78 ILE A CA 1
ATOM 599 C C . ILE A 1 78 ? 1.439 7.635 -12.936 1.00 70.50 78 ILE A C 1
ATOM 601 O O . ILE A 1 78 ? 1.427 8.326 -11.917 1.00 70.50 78 ILE A O 1
ATOM 605 N N . ASN A 1 79 ? 0.443 7.665 -13.825 1.00 72.50 79 ASN A N 1
ATOM 606 C CA . ASN A 1 79 ? -0.753 8.492 -13.670 1.00 72.50 79 ASN A CA 1
ATOM 607 C C . ASN A 1 79 ? -1.924 7.673 -13.104 1.00 72.50 79 ASN A C 1
ATOM 609 O O . ASN A 1 79 ? -2.715 7.113 -13.857 1.00 72.50 79 ASN A O 1
ATOM 613 N N . ILE A 1 80 ? -2.029 7.609 -11.777 1.00 76.00 80 ILE A N 1
ATOM 614 C CA . ILE A 1 80 ? -3.158 6.985 -11.071 1.00 76.00 80 ILE A CA 1
ATOM 615 C C . ILE A 1 80 ? -4.052 8.103 -10.543 1.00 76.00 80 ILE A C 1
ATOM 617 O O . ILE A 1 80 ? -3.551 9.004 -9.877 1.00 76.00 80 ILE A O 1
ATOM 621 N N . LYS A 1 81 ? -5.363 8.053 -10.810 1.00 81.31 81 LYS A N 1
ATOM 622 C CA . LYS A 1 81 ? -6.310 9.065 -10.302 1.00 81.31 81 LYS A CA 1
ATOM 623 C C . LYS A 1 81 ? -6.763 8.776 -8.877 1.00 81.31 81 LYS A C 1
ATOM 625 O O . LYS A 1 81 ? -6.802 9.681 -8.047 1.00 81.31 81 LYS A O 1
ATOM 630 N N . ALA A 1 82 ? -7.107 7.523 -8.592 1.00 82.19 82 ALA A N 1
ATOM 631 C CA . ALA A 1 82 ? -7.578 7.108 -7.283 1.00 82.19 82 ALA A CA 1
ATOM 632 C C . ALA A 1 82 ? -7.098 5.698 -6.927 1.00 82.19 82 ALA A C 1
ATOM 634 O O . ALA A 1 82 ? -6.712 4.901 -7.782 1.00 82.19 82 ALA A O 1
ATOM 635 N N . ILE A 1 83 ? -7.107 5.406 -5.632 1.00 82.38 83 ILE A N 1
ATOM 636 C CA . ILE A 1 83 ? -6.777 4.104 -5.067 1.00 82.38 83 ILE A CA 1
ATOM 637 C C . ILE A 1 83 ? -7.889 3.689 -4.116 1.00 82.38 83 ILE A C 1
ATOM 639 O O . ILE A 1 83 ? -8.438 4.499 -3.369 1.00 82.38 83 ILE A O 1
ATOM 643 N N . LYS A 1 84 ? -8.224 2.409 -4.153 1.00 84.19 84 LYS A N 1
ATOM 644 C CA . LYS A 1 84 ? -9.181 1.783 -3.258 1.00 84.19 84 LYS A CA 1
ATOM 645 C C . LYS A 1 84 ? -8.408 1.109 -2.134 1.00 84.19 84 LYS A C 1
ATOM 647 O O . LYS A 1 84 ? -7.509 0.314 -2.407 1.00 84.19 84 LYS A O 1
ATOM 652 N N . VAL A 1 85 ? -8.753 1.421 -0.887 1.00 84.44 85 VAL A N 1
ATOM 653 C CA . VAL A 1 85 ? -8.056 0.873 0.284 1.00 84.44 85 VAL A CA 1
ATOM 654 C C . VAL A 1 85 ? -8.988 -0.010 1.089 1.00 84.44 85 VAL A C 1
ATOM 656 O O . VAL A 1 85 ? -10.096 0.387 1.444 1.00 84.44 85 VAL A O 1
ATOM 659 N N . ILE A 1 86 ? -8.526 -1.227 1.363 1.00 83.19 86 ILE A N 1
ATOM 660 C CA . ILE A 1 86 ? -9.254 -2.240 2.118 1.00 83.19 86 ILE A CA 1
ATOM 661 C C . ILE A 1 86 ? -8.400 -2.634 3.318 1.00 83.19 86 ILE A C 1
ATOM 663 O O . ILE A 1 86 ? -7.272 -3.090 3.155 1.00 83.19 86 ILE A O 1
ATOM 667 N N . ALA A 1 87 ? -8.936 -2.484 4.525 1.00 84.38 87 ALA A N 1
ATOM 668 C CA . ALA A 1 87 ? -8.295 -2.971 5.742 1.00 84.38 87 ALA A CA 1
ATOM 669 C C . ALA A 1 87 ? -8.993 -4.243 6.238 1.00 84.38 87 ALA A C 1
ATOM 671 O O . ALA A 1 87 ? -10.223 -4.325 6.250 1.00 84.38 87 ALA A O 1
ATOM 672 N N . ARG A 1 88 ? -8.194 -5.224 6.665 1.00 83.25 88 ARG A N 1
ATOM 673 C CA . ARG A 1 88 ? -8.640 -6.475 7.286 1.00 83.25 88 ARG A CA 1
ATOM 674 C C . ARG A 1 88 ? -8.101 -6.540 8.708 1.00 83.25 88 ARG A C 1
ATOM 676 O O . ARG A 1 88 ? -6.887 -6.492 8.925 1.00 83.25 88 ARG A O 1
ATOM 683 N N . GLY A 1 89 ? -9.008 -6.643 9.670 1.00 82.69 89 GLY A N 1
ATOM 684 C CA . GLY A 1 89 ? -8.654 -6.905 11.062 1.00 82.69 89 GLY A CA 1
ATOM 685 C C . GLY A 1 89 ? -8.601 -8.403 11.377 1.00 82.69 89 GLY A C 1
ATOM 686 O O . GLY A 1 89 ? -9.010 -9.234 10.567 1.00 82.69 89 GLY A O 1
ATOM 687 N N . GLN A 1 90 ? -8.099 -8.762 12.560 1.00 84.25 90 GLN A N 1
ATOM 688 C CA . GLN A 1 90 ? -8.011 -10.160 13.017 1.00 84.25 90 GLN A CA 1
ATOM 689 C C . GLN A 1 90 ? -9.358 -10.884 13.119 1.00 84.25 90 GLN A C 1
ATOM 691 O O . GLN A 1 90 ? -9.389 -12.107 13.049 1.00 84.25 90 GLN A O 1
ATOM 696 N N . LYS A 1 91 ? -10.470 -10.160 13.287 1.00 84.94 91 LYS A N 1
ATOM 697 C CA . LYS A 1 91 ? -11.811 -10.765 13.341 1.00 84.94 91 LYS A CA 1
ATOM 698 C C . LYS A 1 91 ? -12.367 -11.126 11.957 1.00 84.94 91 LYS A C 1
ATOM 700 O O . LYS A 1 91 ? -13.553 -11.407 11.842 1.00 84.94 91 LYS A O 1
ATOM 705 N N . ASP A 1 92 ? -11.533 -11.069 10.915 1.00 70.50 92 ASP A N 1
ATOM 706 C CA . ASP A 1 92 ? -11.886 -11.308 9.510 1.00 70.50 92 ASP A CA 1
ATOM 707 C C . ASP A 1 92 ? -13.020 -10.422 8.964 1.00 70.50 92 ASP A C 1
ATOM 709 O O . ASP A 1 92 ? -13.553 -10.659 7.881 1.00 70.50 92 ASP A O 1
ATOM 713 N N . GLU A 1 93 ? -13.335 -9.334 9.667 1.00 76.56 93 GLU A N 1
ATOM 714 C CA . GLU A 1 93 ? -14.220 -8.286 9.181 1.00 76.56 93 GLU A CA 1
ATOM 715 C C . GLU A 1 93 ? -13.435 -7.244 8.372 1.00 76.56 93 GLU A C 1
ATOM 717 O O . GLU A 1 93 ? -12.360 -6.778 8.772 1.00 76.56 93 GLU A O 1
ATOM 722 N N . TYR A 1 94 ? -14.008 -6.851 7.234 1.00 75.19 94 TYR A N 1
ATOM 723 C CA . TYR A 1 94 ? -13.468 -5.799 6.383 1.00 75.19 94 TYR A CA 1
ATOM 724 C C . TYR A 1 94 ? -13.914 -4.424 6.879 1.00 75.19 94 TYR A C 1
ATOM 726 O O . TYR A 1 94 ? -15.099 -4.177 7.118 1.00 75.19 94 TYR A O 1
ATOM 734 N N . VAL A 1 95 ? -12.957 -3.507 6.985 1.00 78.19 95 VAL A N 1
ATOM 735 C CA . VAL A 1 95 ? -13.244 -2.086 7.196 1.00 78.19 95 VAL A CA 1
ATOM 736 C C . VAL A 1 95 ? -13.893 -1.545 5.917 1.00 78.19 95 VAL A C 1
ATOM 738 O O . VAL A 1 95 ? -13.454 -1.918 4.822 1.00 78.19 95 VAL A O 1
ATOM 741 N N . PRO A 1 96 ? -14.937 -0.697 6.018 1.00 70.56 96 PRO A N 1
ATOM 742 C CA . PRO A 1 96 ? -15.559 -0.083 4.855 1.00 70.56 96 PRO A CA 1
ATOM 743 C C . PRO A 1 96 ? -14.509 0.565 3.959 1.00 70.56 96 PRO A C 1
ATOM 745 O O . PRO A 1 96 ? -13.578 1.224 4.420 1.00 70.56 96 PRO A O 1
ATOM 748 N N . VAL A 1 97 ? -14.674 0.314 2.668 1.00 73.50 97 VAL A N 1
ATOM 749 C CA . VAL A 1 97 ? -13.701 0.685 1.658 1.00 73.50 97 VAL A CA 1
ATOM 750 C C . VAL A 1 97 ? -13.795 2.173 1.360 1.00 73.50 97 VAL A C 1
ATOM 752 O O . VAL A 1 97 ? -14.879 2.658 1.038 1.00 73.50 97 VAL A O 1
ATOM 755 N N . ASP A 1 98 ? -12.655 2.858 1.398 1.00 77.00 98 ASP A N 1
ATOM 756 C CA . ASP A 1 98 ? -12.554 4.251 0.978 1.00 77.00 98 ASP A CA 1
ATOM 757 C C . ASP A 1 98 ? -11.828 4.378 -0.369 1.00 77.00 98 ASP A C 1
ATOM 759 O O . ASP A 1 98 ? -10.935 3.584 -0.701 1.00 77.00 98 ASP A O 1
ATOM 763 N N . VAL A 1 99 ? -12.244 5.374 -1.152 1.00 82.69 99 VAL A N 1
ATOM 764 C CA . VAL A 1 99 ? -11.636 5.737 -2.433 1.00 82.69 99 VAL A CA 1
ATOM 765 C C . VAL A 1 99 ? -10.848 7.018 -2.223 1.00 82.69 99 VAL A C 1
ATOM 767 O O . VAL A 1 99 ? -11.403 8.092 -2.008 1.00 82.69 99 VAL A O 1
ATOM 770 N N . ILE A 1 100 ? -9.531 6.903 -2.311 1.00 84.62 100 ILE A N 1
ATOM 771 C CA . ILE A 1 100 ? -8.608 8.003 -2.064 1.00 84.62 100 ILE A CA 1
ATOM 772 C C . ILE A 1 100 ? -8.098 8.524 -3.394 1.00 84.62 100 ILE A C 1
ATOM 774 O O . ILE A 1 100 ? -7.495 7.784 -4.169 1.00 84.62 100 ILE A O 1
ATOM 778 N N . ASN A 1 101 ? -8.274 9.820 -3.628 1.00 86.06 101 ASN A N 1
ATOM 779 C CA . ASN A 1 101 ? -7.669 10.482 -4.775 1.00 86.06 101 ASN A CA 1
ATOM 780 C C . ASN A 1 101 ? -6.157 10.602 -4.571 1.00 86.06 101 ASN A C 1
ATOM 782 O O . ASN A 1 101 ? -5.686 11.113 -3.548 1.00 86.06 101 ASN A O 1
ATOM 786 N N . VAL A 1 102 ? -5.398 10.137 -5.558 1.00 83.62 102 VAL A N 1
ATOM 787 C CA . VAL A 1 102 ? -3.944 10.264 -5.566 1.00 83.62 102 VAL A CA 1
ATOM 788 C C . VAL A 1 102 ? -3.607 11.723 -5.885 1.00 83.62 102 VAL A C 1
ATOM 790 O O . VAL A 1 102 ? -4.180 12.298 -6.813 1.00 83.62 102 VAL A O 1
ATOM 793 N N . PRO A 1 103 ? -2.719 12.367 -5.109 1.00 81.38 103 PRO A N 1
ATOM 794 C CA . PRO A 1 103 ? -2.343 13.749 -5.366 1.00 81.38 103 PRO A CA 1
ATOM 795 C C . PRO A 1 103 ? -1.542 13.881 -6.668 1.00 81.38 103 PRO A C 1
ATOM 797 O O . PRO A 1 103 ? -0.968 12.916 -7.170 1.00 81.38 103 PRO A O 1
ATOM 800 N N . GLU A 1 104 ? -1.464 15.106 -7.195 1.00 80.88 104 GLU A N 1
ATOM 801 C CA . GLU A 1 104 ? -0.669 15.406 -8.391 1.00 80.88 104 GLU A CA 1
ATOM 802 C C . GLU A 1 104 ? 0.802 14.981 -8.238 1.00 80.88 104 GLU A C 1
ATOM 804 O O . GLU A 1 104 ? 1.335 14.861 -7.131 1.00 80.88 104 GLU A O 1
ATOM 809 N N . LYS A 1 105 ? 1.477 14.795 -9.377 1.00 78.88 105 LYS A N 1
ATOM 810 C CA . LYS A 1 105 ? 2.869 14.333 -9.465 1.00 78.88 105 LYS A CA 1
ATOM 811 C C . LYS A 1 105 ? 3.783 15.072 -8.482 1.00 78.88 105 LYS A C 1
ATOM 813 O O . LYS A 1 105 ? 3.869 16.298 -8.491 1.00 78.88 105 LYS A O 1
ATOM 818 N N . GLY A 1 106 ? 4.476 14.311 -7.634 1.00 71.50 106 GLY A N 1
ATOM 819 C CA . GLY A 1 106 ? 5.426 14.835 -6.651 1.00 71.50 106 GLY A CA 1
ATOM 820 C C . GLY A 1 106 ? 4.808 15.380 -5.358 1.00 71.50 106 GLY A C 1
ATOM 821 O O . GLY A 1 106 ? 5.552 15.600 -4.402 1.00 71.50 106 GLY A O 1
ATOM 822 N N . LYS A 1 107 ? 3.481 15.546 -5.276 1.00 78.06 107 LYS A N 1
ATOM 823 C CA . LYS A 1 107 ? 2.789 15.954 -4.045 1.00 78.06 107 LYS A CA 1
ATOM 824 C C . LYS A 1 107 ? 2.497 14.749 -3.152 1.00 78.06 107 LYS A C 1
ATOM 826 O O . LYS A 1 107 ? 2.338 13.621 -3.622 1.00 78.06 107 LYS A O 1
ATOM 831 N N . VAL A 1 108 ? 2.419 15.010 -1.850 1.00 81.69 108 VAL A N 1
ATOM 832 C CA . VAL A 1 108 ? 2.068 14.031 -0.814 1.00 81.69 108 VAL A CA 1
ATOM 833 C C . VAL A 1 108 ? 0.765 14.471 -0.165 1.00 81.69 108 VAL A C 1
ATOM 835 O O . VAL A 1 108 ? 0.617 15.642 0.179 1.00 81.69 108 VAL A O 1
ATOM 838 N N . ASN A 1 109 ? -0.163 13.538 0.013 1.00 81.12 109 ASN A N 1
ATOM 839 C CA . ASN A 1 109 ? -1.393 13.753 0.757 1.00 81.12 109 ASN A CA 1
ATOM 840 C C . ASN A 1 109 ? -1.455 12.796 1.949 1.00 81.12 109 ASN A C 1
ATOM 842 O O . ASN A 1 109 ? -1.106 11.620 1.822 1.00 81.12 109 ASN A O 1
ATOM 846 N N . LYS A 1 110 ? -1.913 13.300 3.096 1.00 84.12 110 LYS A N 1
ATOM 847 C CA . LYS A 1 110 ? -2.139 12.488 4.291 1.00 84.12 110 LYS A CA 1
ATOM 848 C C . LYS A 1 110 ? -3.568 11.962 4.270 1.00 84.12 110 LYS A C 1
ATOM 850 O O . LYS A 1 110 ? -4.517 12.734 4.185 1.00 84.12 110 LYS A O 1
ATOM 855 N N . VAL A 1 111 ? -3.708 10.651 4.392 1.00 85.81 111 VAL A N 1
ATOM 856 C CA . VAL A 1 111 ? -4.992 9.955 4.415 1.00 85.81 111 VAL A CA 1
ATOM 857 C C . VAL A 1 111 ? -5.280 9.495 5.833 1.00 85.81 111 VAL A C 1
ATOM 859 O O . VAL A 1 111 ? -4.388 8.998 6.522 1.00 85.81 111 VAL A O 1
ATOM 862 N N . ILE A 1 112 ? -6.525 9.672 6.268 1.00 86.94 112 ILE A N 1
ATOM 863 C CA . ILE A 1 112 ? -7.013 9.203 7.562 1.00 86.94 112 ILE A CA 1
ATOM 864 C C . ILE A 1 112 ? -8.288 8.411 7.306 1.00 86.94 112 ILE A C 1
ATOM 866 O O . ILE A 1 112 ? -9.289 8.980 6.881 1.00 86.94 112 ILE A O 1
ATOM 870 N N . LEU A 1 113 ? -8.238 7.110 7.574 1.00 86.69 113 LEU A N 1
ATOM 871 C CA . LEU A 1 113 ? -9.378 6.211 7.458 1.00 86.69 113 LEU A CA 1
ATOM 872 C C . LEU A 1 113 ? -9.939 5.912 8.848 1.00 86.69 113 LEU A C 1
ATOM 874 O O . LEU A 1 113 ? -9.154 5.628 9.757 1.00 86.69 113 LEU A O 1
ATOM 878 N N . PRO A 1 114 ? -11.267 5.940 9.038 1.00 87.44 114 PRO A N 1
ATOM 879 C CA . PRO A 1 114 ? -11.869 5.530 10.296 1.00 87.44 114 PRO A CA 1
ATOM 880 C C . PRO A 1 114 ? -11.638 4.032 10.530 1.00 87.44 114 PRO A C 1
ATOM 882 O O . PRO A 1 114 ? -11.850 3.203 9.645 1.00 87.44 114 PRO A O 1
ATOM 885 N N . PHE A 1 115 ? -11.231 3.679 11.743 1.00 86.62 115 PHE A N 1
ATOM 886 C CA . PHE A 1 115 ? -10.996 2.308 12.180 1.00 86.62 115 PHE A CA 1
ATOM 887 C C . PHE A 1 115 ? -11.642 2.081 13.545 1.00 86.62 115 PHE A C 1
ATOM 889 O O . PHE A 1 115 ? -11.898 3.018 14.289 1.00 86.62 115 PHE A O 1
ATOM 896 N N . ASN A 1 116 ? -11.974 0.838 13.868 1.00 87.94 116 ASN A N 1
ATOM 897 C CA . ASN A 1 116 ? -12.514 0.506 15.180 1.00 87.94 116 ASN A CA 1
ATOM 898 C C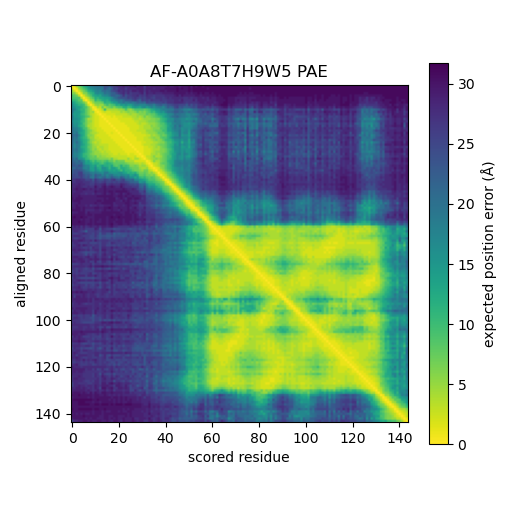 . ASN A 1 116 ? -11.962 -0.847 15.616 1.00 87.94 116 ASN A C 1
ATOM 900 O O . ASN A 1 116 ? -12.417 -1.889 15.139 1.00 87.94 116 ASN A O 1
ATOM 904 N N . ILE A 1 117 ? -11.000 -0.825 16.537 1.00 86.81 117 ILE A N 1
ATOM 905 C CA . ILE A 1 117 ? -10.334 -2.039 17.021 1.00 86.81 117 ILE A CA 1
ATOM 906 C C . ILE A 1 117 ? -11.293 -2.989 17.755 1.00 86.81 117 ILE A C 1
ATOM 908 O O . ILE A 1 117 ? -11.129 -4.205 17.692 1.00 86.81 117 ILE A O 1
ATOM 912 N N . LEU A 1 118 ? -12.340 -2.470 18.408 1.00 87.75 118 LEU A N 1
ATOM 913 C CA . LEU A 1 118 ? -13.332 -3.301 19.098 1.00 87.75 118 LEU A CA 1
ATOM 914 C C . LEU A 1 118 ? -14.157 -4.110 18.095 1.00 87.75 118 LEU A C 1
ATOM 916 O O . LEU A 1 118 ? -14.457 -5.283 18.339 1.00 87.75 118 LEU A O 1
ATOM 920 N N . LYS A 1 119 ? -14.483 -3.495 16.954 1.00 87.25 119 LYS A N 1
ATOM 921 C CA . LYS A 1 119 ? -15.231 -4.132 15.871 1.00 87.25 119 LYS A CA 1
ATOM 922 C C . LYS A 1 119 ? -14.354 -5.073 15.044 1.00 87.25 119 LYS A C 1
ATOM 924 O O . LYS A 1 119 ? -14.682 -6.244 14.930 1.00 87.25 119 LYS A O 1
ATOM 929 N N . TYR A 1 120 ? -13.220 -4.592 14.535 1.00 85.62 120 TYR A N 1
ATOM 930 C CA . TYR A 1 120 ? -12.410 -5.315 13.546 1.00 85.62 120 TYR A CA 1
ATOM 931 C C . TYR A 1 120 ? -11.250 -6.128 14.158 1.00 85.62 120 TYR A C 1
ATOM 933 O O . TYR A 1 120 ? -10.716 -7.034 13.518 1.00 85.62 120 TYR A O 1
ATOM 941 N N . GLY A 1 121 ? -10.875 -5.868 15.413 1.00 85.50 121 GLY A N 1
ATOM 942 C CA . GLY A 1 121 ? -9.668 -6.424 16.035 1.00 85.50 121 GLY A CA 1
ATOM 943 C C . GLY A 1 121 ? -8.404 -5.665 15.627 1.00 85.50 121 GLY A C 1
ATOM 944 O O . GLY A 1 121 ? -8.480 -4.608 15.009 1.00 85.50 121 GLY A O 1
ATOM 945 N N . ILE A 1 122 ? -7.233 -6.203 15.975 1.00 83.38 122 ILE A N 1
ATOM 946 C CA . ILE A 1 122 ? -5.940 -5.626 15.572 1.00 83.38 122 ILE A CA 1
ATOM 947 C C . ILE A 1 122 ? -5.843 -5.649 14.041 1.00 83.38 122 ILE A C 1
ATOM 949 O O . ILE A 1 122 ? -6.240 -6.634 13.409 1.00 83.38 122 ILE A O 1
ATOM 953 N N . LEU A 1 123 ? -5.333 -4.566 13.446 1.00 81.75 123 LEU A N 1
ATOM 954 C CA . LEU A 1 123 ? -5.121 -4.483 12.004 1.00 81.75 123 LEU A CA 1
ATOM 955 C C . LEU A 1 123 ? -4.121 -5.563 11.571 1.00 81.75 123 LEU A C 1
ATOM 957 O O . LEU A 1 123 ? -2.981 -5.575 12.029 1.00 81.75 123 LEU A O 1
ATOM 961 N N . ASN A 1 124 ? -4.559 -6.467 10.697 1.00 81.50 124 ASN A N 1
ATOM 962 C CA . ASN A 1 124 ? -3.744 -7.578 10.208 1.00 81.50 124 ASN A CA 1
ATOM 963 C C . ASN A 1 124 ? -3.176 -7.281 8.815 1.00 81.50 124 ASN A C 1
ATOM 965 O O . ASN A 1 124 ? -2.015 -7.558 8.534 1.00 81.50 124 ASN A O 1
ATOM 969 N N . GLN A 1 125 ? -3.995 -6.698 7.935 1.00 80.25 125 GLN A N 1
ATOM 970 C CA . GLN A 1 125 ? -3.613 -6.438 6.550 1.00 80.25 125 GLN A CA 1
ATOM 971 C C . GLN A 1 125 ? -4.251 -5.151 6.025 1.00 80.25 125 GLN A C 1
ATOM 973 O O . GLN A 1 125 ? -5.406 -4.845 6.327 1.00 80.25 125 GLN A O 1
ATOM 978 N N . LEU A 1 126 ? -3.505 -4.431 5.189 1.00 80.50 126 LEU A N 1
ATOM 979 C CA . LEU A 1 126 ? -3.981 -3.293 4.412 1.00 80.50 126 LEU A CA 1
ATOM 980 C C . LEU A 1 126 ? -3.706 -3.581 2.934 1.00 80.50 126 LEU A C 1
ATOM 982 O O . LEU A 1 126 ? -2.581 -3.912 2.565 1.00 80.50 126 LEU A O 1
ATOM 986 N N . ILE A 1 127 ? -4.741 -3.504 2.105 1.00 79.06 127 ILE A N 1
ATOM 987 C CA . ILE A 1 127 ? -4.694 -3.846 0.687 1.00 79.06 127 ILE A CA 1
ATOM 988 C C . ILE A 1 127 ? -5.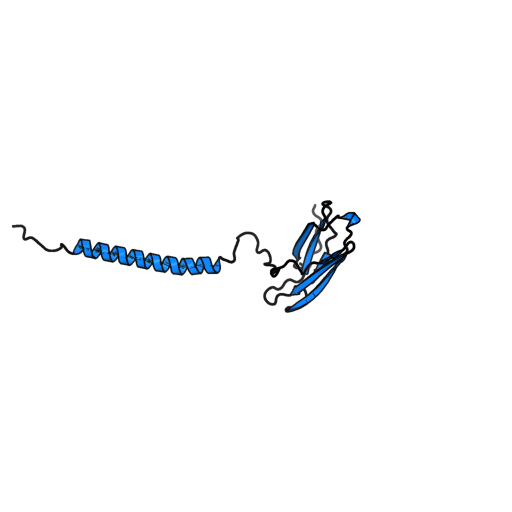041 -2.602 -0.123 1.00 79.06 127 ILE A C 1
ATOM 990 O O . ILE A 1 127 ? -6.040 -1.933 0.145 1.00 79.06 127 ILE A O 1
ATOM 994 N N . PHE A 1 128 ? -4.214 -2.312 -1.121 1.00 81.12 128 PHE A N 1
ATOM 995 C CA . PHE A 1 128 ? -4.346 -1.156 -1.995 1.00 81.12 128 PHE A CA 1
ATOM 996 C C . PHE A 1 128 ? -4.585 -1.629 -3.424 1.00 81.12 128 PHE A C 1
ATOM 998 O O . PHE A 1 128 ? -3.794 -2.405 -3.954 1.00 81.12 128 PHE A O 1
ATOM 1005 N N . TYR A 1 129 ? -5.638 -1.122 -4.058 1.00 77.00 129 TYR A N 1
ATOM 1006 C CA . TYR A 1 129 ? -5.930 -1.387 -5.464 1.00 77.00 129 TYR A CA 1
ATOM 1007 C C . TYR A 1 129 ? -5.934 -0.075 -6.249 1.00 77.00 129 TYR A C 1
ATOM 1009 O O . TYR A 1 129 ? -6.585 0.877 -5.805 1.00 77.00 129 TYR A O 1
ATOM 1017 N N . PRO A 1 130 ? -5.258 0.011 -7.410 1.00 76.19 130 PRO A N 1
ATOM 1018 C CA . PRO A 1 130 ? -5.497 1.120 -8.322 1.00 76.19 130 PRO A CA 1
ATOM 1019 C C . PRO A 1 130 ? -6.971 1.127 -8.705 1.00 76.19 130 PRO A C 1
ATOM 1021 O O . PRO A 1 130 ? -7.554 0.087 -9.008 1.00 76.19 130 PRO A O 1
ATOM 1024 N N . PHE A 1 131 ? -7.570 2.308 -8.707 1.00 70.56 131 PHE A N 1
ATOM 1025 C CA . PHE A 1 131 ? -8.916 2.498 -9.208 1.00 70.56 131 PHE A CA 1
ATOM 1026 C C . PHE A 1 131 ? -8.895 3.692 -10.151 1.00 70.56 131 PHE A C 1
ATOM 1028 O O . PHE A 1 131 ? -8.916 4.846 -9.720 1.00 70.56 131 PHE A O 1
ATOM 1035 N N . ASP A 1 132 ? -8.820 3.427 -11.453 1.00 61.00 132 ASP A N 1
ATOM 1036 C CA . ASP A 1 132 ? -9.076 4.486 -12.418 1.00 61.00 132 ASP A CA 1
ATOM 1037 C C . ASP A 1 132 ? -10.592 4.679 -12.495 1.00 61.00 132 ASP A C 1
ATOM 1039 O O . ASP A 1 132 ? -11.341 3.739 -12.764 1.00 61.00 132 ASP A O 1
ATOM 1043 N N . ILE A 1 133 ? -11.063 5.882 -12.167 1.00 53.69 133 ILE A N 1
ATOM 1044 C CA . ILE A 1 133 ? -12.494 6.183 -12.128 1.00 53.69 133 ILE A CA 1
ATOM 1045 C C . ILE A 1 133 ? -12.987 6.179 -13.578 1.00 53.69 133 ILE A C 1
ATOM 1047 O O . ILE A 1 133 ? -12.908 7.188 -14.283 1.00 53.69 133 ILE A O 1
ATOM 1051 N N . ALA A 1 134 ? -13.469 5.032 -14.045 1.00 46.97 134 ALA A N 1
ATOM 1052 C CA . ALA A 1 134 ? -14.209 4.944 -15.287 1.00 46.97 134 ALA A CA 1
ATOM 1053 C C . ALA A 1 134 ? -15.577 5.591 -15.047 1.00 46.97 134 ALA A C 1
ATOM 1055 O O . ALA A 1 134 ? -16.472 4.998 -14.447 1.00 46.97 134 ALA A O 1
ATOM 1056 N N . ILE A 1 135 ? -15.734 6.845 -15.474 1.00 48.00 135 ILE A N 1
ATOM 1057 C CA . ILE A 1 135 ? -17.052 7.474 -15.551 1.00 48.00 135 ILE A CA 1
ATOM 1058 C C . ILE A 1 135 ? -17.802 6.747 -16.667 1.00 48.00 135 ILE A C 1
ATOM 1060 O O . ILE A 1 135 ? -17.560 7.003 -17.848 1.00 48.00 135 ILE A O 1
ATOM 1064 N N . THR A 1 136 ? -18.692 5.823 -16.310 1.00 41.25 136 THR A N 1
ATOM 1065 C CA . THR A 1 136 ? -19.625 5.237 -17.273 1.00 41.25 136 THR A CA 1
ATOM 1066 C C . THR A 1 136 ? -20.564 6.353 -17.721 1.00 41.25 136 THR A C 1
ATOM 1068 O O . THR A 1 136 ? -21.389 6.829 -16.943 1.00 41.25 136 THR A O 1
ATOM 1071 N N . ARG A 1 137 ? -20.398 6.833 -18.957 1.00 49.47 137 ARG A N 1
ATOM 1072 C CA . ARG A 1 137 ? -21.320 7.816 -19.553 1.00 49.47 137 ARG A CA 1
ATOM 1073 C C . ARG A 1 137 ? -22.666 7.196 -19.927 1.00 49.47 137 ARG A C 1
ATOM 1075 O O . ARG A 1 137 ? -23.622 7.933 -20.146 1.00 49.47 137 ARG A O 1
ATOM 1082 N N . ASP A 1 138 ? -22.730 5.871 -19.961 1.00 57.12 138 ASP A N 1
ATOM 1083 C CA . ASP A 1 138 ? -23.932 5.122 -20.283 1.00 57.12 138 ASP A CA 1
ATOM 1084 C C . ASP A 1 138 ? -24.672 4.725 -19.003 1.00 57.12 138 ASP A C 1
ATOM 1086 O O . ASP A 1 138 ? -24.061 4.297 -18.018 1.00 57.12 138 ASP A O 1
ATOM 1090 N N . ASN A 1 139 ? -25.999 4.880 -19.015 1.00 60.69 139 ASN A N 1
ATOM 1091 C CA . ASN A 1 139 ? -26.851 4.454 -17.909 1.00 60.69 139 ASN A CA 1
ATOM 1092 C C . ASN A 1 139 ? -26.634 2.954 -17.637 1.00 60.69 139 ASN A C 1
ATOM 1094 O O . ASN A 1 139 ? -26.701 2.158 -18.578 1.00 60.69 139 ASN A O 1
ATOM 1098 N N . PRO A 1 140 ? -26.426 2.540 -16.374 1.00 63.56 140 PRO A N 1
ATOM 1099 C CA . PRO A 1 140 ? -26.249 1.134 -16.045 1.00 63.56 140 PRO A CA 1
ATOM 1100 C C . PRO A 1 140 ? -27.501 0.345 -16.446 1.00 63.56 140 PRO A C 1
ATOM 1102 O O . PRO A 1 140 ? -28.610 0.634 -15.991 1.00 63.56 140 PRO A O 1
ATOM 1105 N N . VAL A 1 141 ? -27.327 -0.651 -17.315 1.00 75.31 141 VAL A N 1
ATOM 1106 C CA . VAL A 1 141 ? -28.407 -1.556 -17.720 1.00 75.31 141 VAL A CA 1
ATOM 1107 C C . VAL A 1 141 ? -28.573 -2.616 -16.635 1.00 75.31 141 VAL A C 1
ATOM 1109 O O . VAL A 1 141 ? -27.602 -3.226 -16.191 1.00 75.31 141 VAL A O 1
ATOM 1112 N N . ARG A 1 142 ? -29.812 -2.829 -16.181 1.00 67.62 142 ARG A N 1
ATOM 1113 C CA . ARG A 1 142 ? -30.145 -3.876 -15.209 1.00 67.62 142 ARG A CA 1
ATOM 1114 C C . ARG A 1 142 ? -29.840 -5.241 -15.829 1.00 67.62 142 ARG A C 1
ATOM 1116 O O . ARG A 1 142 ? -30.404 -5.557 -16.873 1.00 67.62 142 ARG A O 1
ATOM 1123 N N . CYS A 1 143 ? -28.998 -6.045 -15.181 1.00 65.81 143 CYS A N 1
ATOM 1124 C CA . CYS A 1 143 ? -28.811 -7.442 -15.570 1.00 65.81 143 CYS A CA 1
ATOM 1125 C C . CYS A 1 143 ? -30.165 -8.165 -15.460 1.00 65.81 143 CYS A C 1
ATOM 1127 O O . CYS A 1 143 ? -30.745 -8.203 -14.370 1.00 65.81 143 CYS A O 1
ATOM 1129 N N . SER A 1 144 ? -30.689 -8.641 -16.593 1.00 66.12 144 SER A N 1
ATOM 1130 C CA . SER A 1 144 ? -31.899 -9.468 -16.692 1.00 66.12 144 SER A CA 1
ATOM 1131 C C . SER A 1 144 ? -31.573 -10.939 -16.507 1.00 66.12 144 SER A C 1
ATOM 1133 O O . SER A 1 144 ? -30.596 -11.368 -17.162 1.00 66.12 144 SER A O 1
#

Foldseek 3Di:
DDDDDDDPCVVVVVVVVVVVVVVVVVVVCVVVVCVVVVVVVPDDPDDPPPPPCPPPDPPAWDDDQWKIKGKAAAAPVDDFQWKKKWWAAPVRDIDDIDIGGHDPHGDMDMDIGTHHCVVRNHTDDMDIDGDDPPPPPDDDDDDD

Secondary structure (DSSP, 8-state):
-------SSHHHHHHHHHHHHHHHHHHHHHHHHHHHHHHHTT--SS---------SSSTTEEE-SSEEEEEEEB-SS----EEEEEEEETTSPBPPPEEEEPPSBT-EEEEEEE--HHHH-SEEEEEEEEE------SPPPPP-

Solvent-accessible surface area (backbone atoms only — not comparable to full-atom values): 8965 Å² total; per-residue (Å²): 135,86,84,79,88,84,78,86,56,61,67,62,53,50,51,53,50,52,50,52,51,52,52,52,52,51,53,51,50,52,56,52,47,47,53,56,47,67,67,44,80,73,59,76,90,75,67,92,64,78,82,71,80,74,57,89,69,88,79,61,66,49,73,60,65,55,32,37,34,36,71,45,67,19,48,84,87,55,92,60,57,25,33,36,42,40,40,33,18,69,66,75,37,70,46,84,70,47,78,43,72,48,37,60,66,75,35,75,42,82,46,77,43,86,39,47,35,88,79,22,33,62,81,71,48,77,47,79,40,86,37,74,83,75,78,72,88,62,81,85,76,80,89,126

Sequence (144 aa):
MYLGNKRGLSPLVATVILIGFAVSIGAVIMNWGKSAFEDHEQEAEGEELLKWYLGGNIESVCYDDTKIQFNVKGSPEINIKAIKVIARGQKDEYVPVDVINVPEKGKVNKVILPFNILKYGILNQLIFYPFDIAITRDNPVRCS